Protein AF-A0A920AN94-F1 (afdb_monomer)

Sequence (133 aa):
MTENHHYDKRHWQFVFESLEELNHFFSQYDTKILISSSDILHTLEEIQKQYTIKTIYSHQETGLACTYARDQEVAGFCSSLSIDWKEFTNNGVFRGLSNRKIGVKNGISLCQNPYKNGKQQRIHLCLLQQLMR

Foldseek 3Di:
DQPDPVDDPVNVVVVVVVQVVVQVVCVVVVDHEDEDQDQPLVVVVVCVVVDPAAEAEEEDDDDDPVVVVSVVVVVVVCVVSVHHYHYHHDALDDPPDPDVVVSVVVRVVCVVPVPPRDDPDDDHYDYDHDDDD

Mean predicted aligned error: 8.74 Å

Structure (mmCIF, N/CA/C/O backbone):
data_AF-A0A920AN94-F1
#
_entry.id   AF-A0A920AN94-F1
#
loop_
_atom_site.group_PDB
_atom_site.id
_atom_site.type_symbol
_atom_site.label_atom_id
_atom_site.label_alt_id
_atom_site.label_comp_id
_atom_site.label_asym_id
_atom_site.label_entity_id
_atom_site.label_seq_id
_atom_site.pdbx_PDB_ins_code
_atom_site.Cartn_x
_atom_site.Cartn_y
_atom_site.Cartn_z
_atom_site.occupancy
_atom_site.B_iso_or_equiv
_atom_site.auth_seq_id
_atom_site.auth_comp_id
_atom_site.auth_asym_id
_atom_site.auth_atom_id
_atom_site.pdbx_PDB_model_num
ATOM 1 N N . MET A 1 1 ? -10.643 3.519 -12.570 1.00 49.41 1 MET A N 1
ATOM 2 C CA . MET A 1 1 ? -9.475 3.241 -13.444 1.00 49.41 1 MET A CA 1
ATOM 3 C C . MET A 1 1 ? -9.795 2.279 -14.604 1.00 49.41 1 MET A C 1
ATOM 5 O O . MET A 1 1 ? -8.871 1.794 -15.245 1.00 49.41 1 MET A O 1
ATOM 9 N N . THR A 1 2 ? -11.069 2.027 -14.929 1.00 48.50 2 THR A N 1
ATOM 10 C CA . THR A 1 2 ? -11.493 1.096 -15.996 1.00 48.50 2 THR A CA 1
ATOM 11 C C . THR A 1 2 ? -11.361 1.660 -17.415 1.00 48.50 2 THR A C 1
ATOM 13 O O . THR A 1 2 ? -11.262 0.888 -18.357 1.00 48.50 2 THR A O 1
ATOM 16 N N . GLU A 1 3 ? -11.274 2.983 -17.574 1.00 53.97 3 GLU A N 1
ATOM 17 C CA . GLU A 1 3 ? -11.026 3.658 -18.862 1.00 53.97 3 GLU A CA 1
AT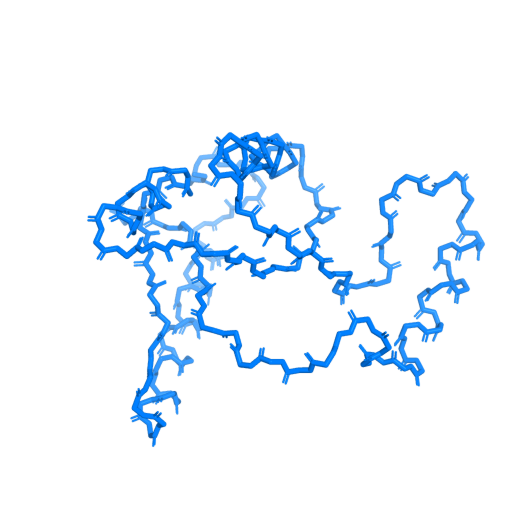OM 18 C C . GLU A 1 3 ? -9.553 4.051 -19.049 1.00 53.97 3 GLU A C 1
ATOM 20 O O . GLU A 1 3 ? -9.217 5.031 -19.712 1.00 53.97 3 GLU A O 1
ATOM 25 N N . ASN A 1 4 ? -8.637 3.321 -18.415 1.00 64.75 4 ASN A N 1
ATOM 26 C CA . ASN A 1 4 ? -7.220 3.547 -18.635 1.00 64.75 4 ASN A CA 1
ATOM 27 C C . ASN A 1 4 ? -6.752 2.695 -19.820 1.00 64.75 4 ASN A C 1
ATOM 29 O O . ASN A 1 4 ? -6.716 1.472 -19.722 1.00 64.75 4 ASN A O 1
ATOM 33 N N . HIS A 1 5 ? -6.347 3.354 -20.909 1.00 75.38 5 HIS A N 1
ATOM 34 C CA . HIS A 1 5 ? -5.793 2.733 -22.120 1.00 75.38 5 HIS A CA 1
ATOM 35 C C . HIS A 1 5 ? -4.692 1.690 -21.838 1.00 75.38 5 HIS A C 1
ATOM 37 O O . HIS A 1 5 ? -4.502 0.766 -22.626 1.00 75.38 5 HIS A O 1
ATOM 43 N N . HIS A 1 6 ? -3.979 1.811 -20.716 1.00 72.31 6 HIS A N 1
ATOM 44 C CA . HIS A 1 6 ? -2.928 0.876 -20.325 1.00 72.31 6 HIS A CA 1
ATOM 45 C C . HIS A 1 6 ? -3.430 -0.523 -19.926 1.00 72.31 6 HIS A C 1
ATOM 47 O O . HIS A 1 6 ? -2.609 -1.435 -19.835 1.00 72.31 6 HIS A O 1
ATOM 53 N N . TYR A 1 7 ? -4.736 -0.719 -19.703 1.00 78.25 7 TYR A N 1
ATOM 54 C CA . TYR A 1 7 ? -5.291 -1.994 -19.243 1.00 78.25 7 TYR A CA 1
ATOM 55 C C . TYR A 1 7 ? -6.480 -2.448 -20.095 1.00 78.25 7 TYR A C 1
ATOM 57 O O . TYR A 1 7 ? -7.441 -1.714 -20.300 1.00 78.25 7 TYR A O 1
ATOM 65 N N . ASP A 1 8 ? -6.425 -3.699 -20.552 1.00 84.12 8 ASP A N 1
ATOM 66 C CA . ASP A 1 8 ? -7.526 -4.371 -21.248 1.00 84.12 8 ASP A CA 1
ATOM 67 C C . ASP A 1 8 ? -8.459 -5.082 -20.255 1.00 84.12 8 ASP A C 1
ATOM 69 O O . ASP A 1 8 ? -8.062 -5.421 -19.136 1.00 84.12 8 ASP A O 1
ATOM 73 N N . LYS A 1 9 ? -9.685 -5.398 -20.685 1.00 86.25 9 LYS A N 1
ATOM 74 C CA . LYS A 1 9 ? -10.658 -6.152 -19.876 1.00 86.25 9 LYS A CA 1
ATOM 75 C C . LYS A 1 9 ? -10.077 -7.461 -19.332 1.00 86.2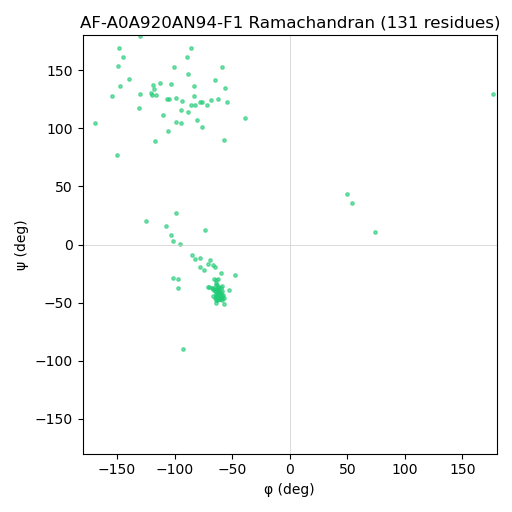5 9 LYS A C 1
ATOM 77 O O . LYS A 1 9 ? -10.311 -7.790 -18.172 1.00 86.25 9 LYS A O 1
ATOM 82 N N . ARG A 1 10 ? -9.277 -8.178 -20.131 1.00 88.56 10 ARG A N 1
ATOM 83 C CA . ARG A 1 10 ? -8.653 -9.445 -19.711 1.00 88.56 10 ARG A CA 1
ATOM 84 C C . ARG A 1 10 ? -7.661 -9.273 -18.563 1.00 88.56 10 ARG A C 1
ATOM 86 O O . ARG A 1 10 ? -7.552 -10.158 -17.724 1.00 88.56 10 ARG A O 1
ATOM 93 N N . HIS A 1 11 ? -6.957 -8.141 -18.506 1.00 85.12 11 HIS A N 1
ATOM 94 C CA . HIS A 1 11 ? -6.036 -7.850 -17.407 1.00 85.12 11 HIS A CA 1
ATOM 95 C C . HIS A 1 11 ? -6.794 -7.743 -16.081 1.00 85.12 11 HIS A C 1
ATOM 97 O O . HIS A 1 11 ? -6.416 -8.361 -15.092 1.00 85.12 11 HIS A O 1
ATOM 103 N N . TRP A 1 12 ? -7.910 -7.015 -16.090 1.00 84.38 12 TRP A N 1
ATOM 104 C CA . TRP A 1 12 ? -8.765 -6.865 -14.917 1.00 84.38 12 TRP A CA 1
ATOM 105 C C . TRP A 1 12 ? -9.464 -8.166 -14.517 1.00 84.38 12 TRP A C 1
ATOM 107 O O . TRP A 1 12 ? -9.570 -8.456 -13.331 1.00 84.38 12 TRP A O 1
ATOM 117 N N . GLN A 1 13 ? -9.889 -8.984 -15.483 1.00 89.12 13 GLN A N 1
ATOM 118 C CA . GLN A 1 13 ? -10.419 -10.323 -15.197 1.00 89.12 13 GLN A CA 1
ATOM 119 C C . GLN A 1 13 ? -9.386 -11.192 -14.477 1.00 89.12 13 GLN A C 1
ATOM 121 O O . GLN A 1 13 ? -9.692 -11.738 -13.425 1.00 89.12 13 GLN A O 1
ATOM 126 N N . PHE A 1 14 ? -8.146 -11.227 -14.973 1.00 91.81 14 PHE A N 1
ATOM 127 C CA . PHE A 1 14 ? -7.066 -11.971 -14.327 1.00 91.81 14 PHE A CA 1
ATOM 128 C C . PHE A 1 14 ? -6.808 -11.504 -12.885 1.00 91.81 14 PHE A C 1
ATOM 130 O O . PHE A 1 14 ? -6.664 -12.330 -11.984 1.00 91.81 14 PHE A O 1
ATOM 137 N N . VAL A 1 15 ? -6.768 -10.187 -12.649 1.00 90.31 15 VAL A N 1
ATOM 138 C CA . VAL A 1 15 ? -6.572 -9.628 -11.299 1.00 90.31 15 VAL A CA 1
ATOM 139 C C . VAL A 1 15 ? -7.715 -10.035 -10.370 1.00 90.31 15 VAL A C 1
ATOM 141 O O . VAL A 1 15 ? -7.460 -10.464 -9.247 1.00 90.31 15 VAL A O 1
ATOM 144 N N . PHE A 1 16 ? -8.959 -9.925 -10.833 1.00 89.81 16 PHE A N 1
ATOM 145 C CA . PHE A 1 16 ? -10.132 -10.279 -10.042 1.00 89.81 16 PHE A CA 1
ATOM 146 C C . PHE A 1 16 ? -10.164 -11.773 -9.694 1.00 89.81 16 PHE A C 1
ATOM 148 O O . PHE A 1 16 ? -10.258 -12.112 -8.518 1.00 89.81 16 PHE A O 1
ATOM 155 N N . GLU A 1 17 ? -9.986 -12.653 -10.683 1.00 93.06 17 GLU A N 1
ATOM 156 C CA . GLU A 1 17 ? -9.935 -14.109 -10.481 1.00 93.06 17 GLU A CA 1
ATOM 157 C C . GLU A 1 17 ? -8.806 -14.501 -9.511 1.00 93.06 17 GLU A C 1
ATOM 159 O O . GLU A 1 17 ? -9.016 -15.310 -8.608 1.00 93.06 17 GLU A O 1
ATOM 164 N N . SER A 1 18 ? -7.638 -13.854 -9.610 1.00 94.75 18 SER A N 1
ATOM 165 C CA . SER A 1 18 ? -6.525 -14.067 -8.670 1.00 94.75 18 SER A CA 1
ATOM 166 C C . SER A 1 18 ? -6.881 -13.657 -7.234 1.00 94.75 18 SER A C 1
ATOM 168 O O . SER A 1 18 ? -6.487 -14.320 -6.276 1.00 94.75 18 SER A O 1
ATOM 170 N N . LEU A 1 19 ? -7.619 -12.555 -7.050 1.00 91.50 19 LEU A N 1
ATOM 171 C CA . LEU A 1 19 ? -8.067 -12.108 -5.726 1.00 91.50 19 LEU A CA 1
ATOM 172 C C . LEU A 1 19 ? -9.139 -13.036 -5.139 1.00 91.50 19 LEU A C 1
ATOM 174 O O . LEU A 1 19 ? -9.145 -13.266 -3.927 1.00 91.50 19 LEU A O 1
ATOM 178 N N . GLU A 1 20 ? -10.031 -13.574 -5.972 1.00 93.06 20 GLU A N 1
ATOM 179 C CA . GLU A 1 20 ? -11.003 -14.588 -5.555 1.00 93.06 20 GLU A CA 1
ATOM 180 C C . GLU A 1 20 ? -10.308 -15.880 -5.115 1.00 93.06 20 GLU A C 1
ATOM 182 O O . GLU A 1 20 ? -10.615 -16.403 -4.041 1.00 93.06 20 GLU A O 1
ATOM 187 N N . GLU A 1 21 ? -9.317 -16.348 -5.876 1.00 95.44 21 GLU A N 1
ATOM 188 C CA . GLU A 1 21 ? -8.513 -17.516 -5.511 1.00 95.44 21 GLU A CA 1
ATOM 189 C C . GLU A 1 21 ? -7.749 -17.291 -4.196 1.00 95.44 21 GLU A C 1
ATOM 191 O O . GLU A 1 21 ? -7.760 -18.151 -3.311 1.00 95.44 21 GLU A O 1
ATOM 196 N N . LEU A 1 22 ? -7.156 -16.107 -4.000 1.00 93.44 22 LEU A N 1
ATOM 197 C CA . LEU A 1 22 ? -6.517 -15.753 -2.730 1.00 93.44 22 LEU A CA 1
ATOM 198 C C . LEU A 1 22 ? -7.512 -15.752 -1.566 1.00 93.44 22 LEU A C 1
ATOM 200 O O . LEU A 1 22 ? -7.194 -16.248 -0.487 1.00 93.44 22 LEU A O 1
ATOM 204 N N . ASN A 1 23 ? -8.720 -15.225 -1.761 1.00 93.00 23 ASN A N 1
ATOM 205 C CA . ASN A 1 23 ? -9.770 -15.273 -0.744 1.00 93.00 23 ASN A CA 1
ATOM 206 C C . ASN A 1 23 ? -10.174 -16.710 -0.395 1.00 93.00 23 ASN A C 1
ATOM 208 O O . ASN A 1 23 ? -10.362 -17.018 0.782 1.00 93.00 23 ASN A O 1
ATOM 212 N N . HIS A 1 24 ? -10.258 -17.594 -1.391 1.00 93.50 24 HIS A N 1
ATOM 213 C CA . HIS A 1 24 ? -10.494 -19.016 -1.161 1.00 93.50 24 HIS A CA 1
ATOM 214 C C . HIS A 1 24 ? -9.358 -19.647 -0.347 1.00 93.50 24 HIS A C 1
ATOM 216 O O . HIS A 1 24 ? -9.609 -20.337 0.637 1.00 93.50 24 HIS A O 1
ATOM 222 N N . PHE A 1 25 ? -8.103 -19.351 -0.687 1.00 93.00 25 PHE A N 1
ATOM 223 C CA . PHE A 1 25 ? -6.951 -19.822 0.078 1.00 93.00 25 PHE A CA 1
ATOM 224 C C . PHE A 1 25 ? -6.951 -19.301 1.524 1.00 93.00 25 PHE A C 1
ATOM 226 O O . PHE A 1 25 ? -6.616 -20.041 2.451 1.00 93.00 25 PHE A O 1
ATOM 233 N N . PHE A 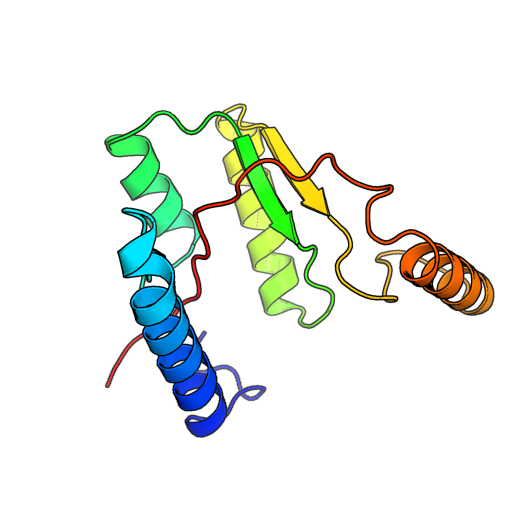1 26 ? -7.332 -18.040 1.745 1.00 89.12 26 PHE A N 1
ATOM 234 C CA . PHE A 1 26 ? -7.311 -17.419 3.068 1.00 89.12 26 PHE A CA 1
ATOM 235 C C . PHE A 1 26 ? -8.478 -17.813 3.981 1.00 89.12 26 PHE A C 1
ATOM 237 O O . PHE A 1 26 ? -8.378 -17.597 5.191 1.00 89.12 26 PHE A O 1
ATOM 244 N N . SER A 1 27 ? -9.527 -18.464 3.465 1.00 89.38 27 SER A N 1
ATOM 245 C CA . SER A 1 27 ? -10.682 -18.876 4.275 1.00 89.38 27 SER A CA 1
ATOM 246 C C . SER A 1 27 ? -10.306 -19.819 5.425 1.00 89.38 27 SER A C 1
ATOM 248 O O . SER A 1 27 ? -10.991 -19.860 6.442 1.00 89.38 27 SER A O 1
ATOM 250 N N . GLN A 1 28 ? -9.194 -20.549 5.297 1.00 92.81 28 GLN A N 1
ATOM 251 C CA . GLN A 1 28 ? -8.660 -21.420 6.350 1.00 92.81 28 GLN A CA 1
ATOM 252 C C . GLN A 1 28 ? -8.054 -20.656 7.545 1.00 92.81 28 GLN A C 1
ATOM 254 O O . GLN A 1 28 ? -7.842 -21.244 8.603 1.00 92.81 28 GLN A O 1
ATOM 259 N N . TYR A 1 29 ? -7.756 -19.362 7.390 1.00 90.94 29 TYR A N 1
ATOM 260 C CA . TYR A 1 29 ? -7.101 -18.527 8.404 1.00 90.94 29 TYR A CA 1
ATOM 261 C C . TYR A 1 29 ? -8.050 -17.506 9.052 1.00 90.94 29 TYR A C 1
ATOM 263 O O . TYR A 1 29 ? -7.572 -16.557 9.673 1.00 90.94 29 TYR A O 1
ATOM 271 N N . ASP A 1 30 ? -9.368 -17.688 8.896 1.00 87.12 30 ASP A N 1
ATOM 272 C CA . ASP A 1 30 ? -10.417 -16.772 9.378 1.00 87.12 30 ASP A CA 1
ATOM 273 C C . ASP A 1 30 ? -10.161 -15.313 8.966 1.00 87.12 30 ASP A C 1
ATOM 275 O O . ASP A 1 30 ? -10.228 -14.360 9.743 1.00 87.12 30 ASP A O 1
ATOM 279 N N . THR A 1 31 ? -9.765 -15.141 7.708 1.00 85.69 31 THR A N 1
ATOM 280 C CA . THR A 1 31 ? -9.457 -13.832 7.154 1.00 85.69 31 THR A CA 1
ATOM 281 C C . THR A 1 31 ? -9.865 -13.745 5.696 1.00 85.69 31 THR A C 1
ATOM 283 O O . THR A 1 31 ? -10.096 -14.752 5.028 1.00 85.69 31 THR A O 1
ATOM 286 N N . LYS A 1 32 ? -9.983 -12.512 5.209 1.00 88.25 32 LYS A N 1
ATOM 287 C CA . LYS A 1 32 ? -10.375 -12.214 3.838 1.00 88.25 32 LYS A CA 1
ATOM 288 C C . LYS A 1 32 ? -9.732 -10.928 3.346 1.00 88.25 32 LYS A C 1
ATOM 290 O O . LYS A 1 32 ? -9.426 -10.011 4.110 1.00 88.25 32 LYS A O 1
ATOM 295 N N . ILE A 1 33 ? -9.566 -10.855 2.041 1.00 90.00 33 ILE A N 1
ATOM 296 C CA . ILE A 1 33 ? -9.234 -9.653 1.298 1.00 90.00 33 ILE A CA 1
ATOM 297 C C . ILE A 1 33 ? -10.544 -8.928 0.990 1.00 90.00 33 ILE A C 1
ATOM 299 O O . ILE A 1 33 ? -11.431 -9.465 0.324 1.00 90.00 33 ILE A O 1
ATOM 303 N N . LEU A 1 34 ? -10.662 -7.695 1.482 1.00 88.69 34 LEU A N 1
ATOM 304 C CA . LEU A 1 34 ? -11.744 -6.792 1.109 1.00 88.69 34 LEU A CA 1
ATOM 305 C C . LEU A 1 34 ? -11.467 -6.218 -0.284 1.00 88.69 34 LEU A C 1
ATOM 307 O O . LEU A 1 34 ? -10.443 -5.573 -0.481 1.00 88.69 34 LEU A O 1
ATOM 311 N N . ILE A 1 35 ? -12.397 -6.410 -1.216 1.00 86.81 35 ILE A N 1
ATOM 312 C CA . ILE A 1 35 ? -12.333 -5.857 -2.573 1.00 86.81 35 ILE A CA 1
ATOM 313 C C . ILE A 1 35 ? -13.349 -4.712 -2.658 1.00 86.81 35 ILE A C 1
ATOM 315 O O . ILE A 1 35 ? -14.521 -4.911 -2.339 1.00 86.81 35 ILE A O 1
ATOM 319 N N . SER A 1 36 ? -12.906 -3.516 -3.060 1.00 84.94 36 SER A N 1
ATOM 320 C CA . SER A 1 36 ? -13.757 -2.324 -3.200 1.00 84.94 36 SER A CA 1
ATOM 321 C C . SER A 1 36 ? -13.778 -1.843 -4.645 1.00 84.94 36 SER A C 1
ATOM 323 O O . SER A 1 36 ? -12.735 -1.711 -5.284 1.00 84.94 36 SER A O 1
ATOM 325 N N . SER A 1 37 ? -14.972 -1.539 -5.152 1.00 80.81 37 SER A N 1
ATOM 326 C CA . SER A 1 37 ? -15.176 -0.958 -6.483 1.00 80.81 37 SER A CA 1
ATOM 327 C C . SER A 1 37 ? -15.047 0.567 -6.515 1.00 80.81 37 SER A C 1
ATOM 329 O O . SER A 1 37 ? -15.070 1.161 -7.593 1.00 80.81 37 SER A O 1
ATOM 331 N N . SER A 1 38 ? -14.959 1.203 -5.348 1.00 83.81 38 SER A N 1
ATOM 332 C CA . SER A 1 38 ? -14.915 2.656 -5.205 1.00 83.81 38 SER A CA 1
ATOM 333 C C . SER A 1 38 ? -13.495 3.206 -5.336 1.00 83.81 38 SER A C 1
ATOM 335 O O . SER A 1 38 ? -12.512 2.462 -5.319 1.00 83.81 38 SER A O 1
ATOM 337 N N . ASP A 1 39 ? -13.376 4.531 -5.442 1.00 87.12 39 ASP A N 1
ATOM 338 C CA . ASP A 1 39 ? -12.073 5.177 -5.324 1.00 87.12 39 ASP A CA 1
ATOM 339 C C . ASP A 1 39 ? -11.415 4.879 -3.960 1.00 87.12 39 ASP A C 1
ATOM 341 O O . ASP A 1 39 ? -12.097 4.598 -2.964 1.00 87.12 39 ASP A O 1
ATOM 345 N N . ILE A 1 40 ? -10.080 4.906 -3.922 1.00 89.31 40 ILE A N 1
ATOM 346 C CA . ILE A 1 40 ? -9.324 4.576 -2.716 1.00 89.31 40 ILE A CA 1
ATOM 347 C C . ILE A 1 40 ? -9.616 5.553 -1.579 1.00 89.31 40 ILE A C 1
ATOM 349 O O . ILE A 1 40 ? -9.806 5.095 -0.456 1.00 89.31 40 ILE A O 1
ATOM 353 N N . LEU A 1 41 ? -9.720 6.858 -1.851 1.00 92.50 41 LEU A N 1
ATOM 354 C CA . LEU A 1 41 ? -9.999 7.845 -0.810 1.00 92.50 41 LEU A CA 1
ATOM 355 C C . LEU A 1 41 ? -11.377 7.613 -0.209 1.00 92.50 41 LEU A C 1
ATOM 357 O O . LEU A 1 41 ? -11.501 7.492 1.006 1.00 92.50 41 LEU A O 1
ATOM 361 N N . HIS A 1 42 ? -12.386 7.431 -1.061 1.00 92.75 42 HIS A N 1
ATOM 362 C CA . HIS A 1 42 ? -13.736 7.134 -0.598 1.00 92.75 42 HIS A CA 1
ATOM 363 C C . HIS A 1 42 ? -13.781 5.842 0.231 1.00 92.75 42 HIS A C 1
ATOM 365 O O . HIS A 1 42 ? -14.416 5.782 1.278 1.00 92.75 42 HIS A O 1
ATOM 371 N N . THR A 1 43 ? -13.058 4.804 -0.194 1.00 92.38 43 THR A N 1
ATOM 372 C CA . THR A 1 43 ? -12.996 3.552 0.570 1.00 92.38 43 THR A CA 1
ATOM 373 C C . THR A 1 43 ? -12.329 3.753 1.934 1.00 92.38 43 THR A C 1
ATOM 375 O O . THR A 1 43 ? -12.817 3.228 2.934 1.00 92.38 43 THR A O 1
ATOM 378 N N . LEU A 1 44 ? -11.235 4.517 2.000 1.00 93.31 44 LEU A N 1
ATOM 379 C CA . LEU A 1 44 ? -10.564 4.841 3.261 1.00 93.31 44 LEU A CA 1
ATOM 380 C C . LEU A 1 44 ? -11.459 5.677 4.182 1.00 93.31 44 LEU A C 1
ATOM 382 O O . LEU A 1 44 ? -11.477 5.426 5.384 1.00 93.31 44 LEU A O 1
ATOM 386 N N . GLU A 1 45 ? -12.236 6.614 3.639 1.00 93.94 45 GLU A N 1
ATOM 387 C CA . GLU A 1 45 ? -13.233 7.382 4.390 1.00 93.94 45 GLU A CA 1
ATOM 388 C C . GLU A 1 45 ? -14.321 6.480 4.983 1.00 93.94 45 GLU A C 1
ATOM 390 O O . GLU A 1 45 ? -14.632 6.597 6.168 1.00 93.94 45 GLU A O 1
ATOM 395 N N . GLU A 1 46 ? -14.879 5.553 4.199 1.00 93.56 46 GLU A N 1
ATOM 396 C CA . GLU A 1 46 ? -15.889 4.609 4.694 1.00 93.56 46 GLU A CA 1
ATOM 397 C C . GLU A 1 46 ? -15.334 3.692 5.789 1.00 93.56 46 GLU A C 1
ATOM 399 O O . GLU A 1 46 ? -16.001 3.450 6.797 1.00 93.56 46 GLU A O 1
ATOM 404 N N . ILE A 1 47 ? -14.089 3.232 5.644 1.00 92.62 47 ILE A N 1
ATOM 405 C CA . ILE A 1 47 ? -13.413 2.465 6.696 1.00 92.62 47 ILE A CA 1
ATOM 406 C C . ILE A 1 47 ? -13.221 3.338 7.938 1.00 92.62 47 ILE A C 1
ATOM 408 O O . ILE A 1 47 ? -13.516 2.880 9.040 1.00 92.62 47 ILE A O 1
ATOM 412 N N . GLN A 1 48 ? -12.795 4.593 7.774 1.00 89.62 48 GLN A N 1
ATOM 413 C CA . GLN A 1 48 ? -12.550 5.520 8.879 1.00 89.62 48 GLN A CA 1
ATOM 414 C C . GLN A 1 48 ? -13.822 5.826 9.691 1.00 89.62 48 GLN A C 1
ATOM 416 O O . GLN A 1 48 ? -13.747 6.071 10.896 1.00 89.62 48 GLN A O 1
ATOM 421 N N . LYS A 1 49 ? -15.004 5.786 9.058 1.00 92.69 49 LYS A N 1
ATOM 422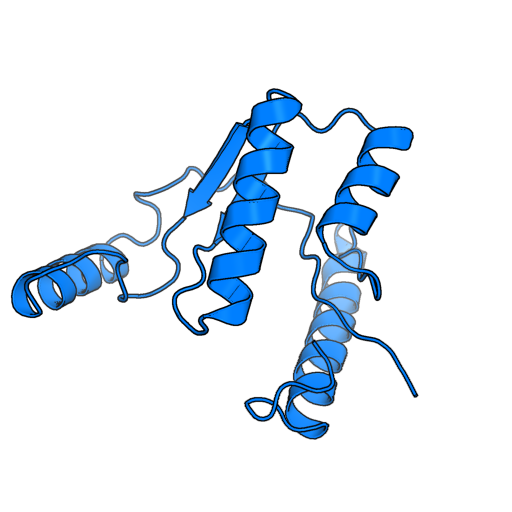 C CA . LYS A 1 49 ? -16.300 5.944 9.746 1.00 92.69 49 LYS A CA 1
ATOM 423 C C . LYS A 1 49 ? -16.601 4.799 10.714 1.00 92.69 49 LYS A C 1
ATOM 425 O O . LYS A 1 49 ? -17.310 5.009 11.694 1.00 92.69 49 LYS A O 1
ATOM 430 N N . GLN A 1 50 ? -16.097 3.599 10.434 1.00 92.94 50 GLN A N 1
ATOM 431 C CA . GLN A 1 50 ? -16.356 2.395 11.232 1.00 92.94 50 GLN A CA 1
ATOM 432 C C . GLN A 1 50 ? -15.188 2.043 12.161 1.00 92.94 50 GLN A C 1
ATOM 434 O O . GLN A 1 50 ? -15.392 1.470 13.230 1.00 92.94 50 GLN A O 1
ATOM 439 N N . TYR A 1 51 ? -13.966 2.402 11.770 1.00 90.69 51 TYR A N 1
ATOM 440 C CA . TYR A 1 51 ? -12.727 2.039 12.444 1.00 90.69 51 TYR A CA 1
ATOM 441 C C . TYR A 1 51 ? -11.764 3.219 12.459 1.00 90.69 51 TYR A C 1
ATOM 443 O O . TYR A 1 51 ? -11.614 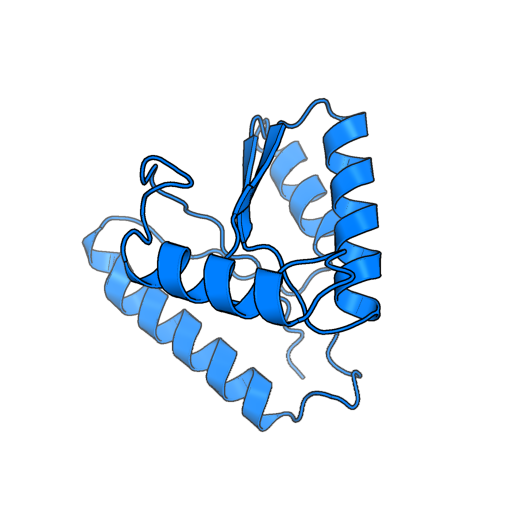3.920 11.472 1.00 90.69 51 TYR A O 1
ATOM 451 N N . THR A 1 52 ? -11.016 3.402 13.544 1.00 90.62 52 THR A N 1
ATOM 452 C CA . THR A 1 52 ? -9.914 4.372 13.540 1.00 90.62 52 THR A CA 1
ATOM 453 C C . THR A 1 52 ? -8.682 3.760 12.880 1.00 90.62 52 THR A C 1
ATOM 455 O O . THR A 1 52 ? -8.005 2.916 13.474 1.00 90.62 52 THR A O 1
ATOM 458 N N . ILE A 1 53 ? -8.360 4.206 11.667 1.00 91.00 53 ILE A N 1
ATOM 459 C CA . ILE A 1 53 ? -7.133 3.825 10.970 1.00 91.00 53 ILE A CA 1
ATOM 460 C C . ILE A 1 53 ? -5.954 4.523 11.654 1.00 91.00 53 ILE A C 1
ATOM 462 O O . ILE A 1 53 ? -5.897 5.746 11.725 1.00 91.00 53 ILE A O 1
ATOM 466 N N . LYS A 1 54 ? -5.003 3.742 12.176 1.00 92.88 54 LYS A N 1
ATOM 467 C CA . LYS A 1 54 ? -3.756 4.271 12.763 1.00 92.88 54 LYS A CA 1
ATOM 468 C C . LYS A 1 54 ? -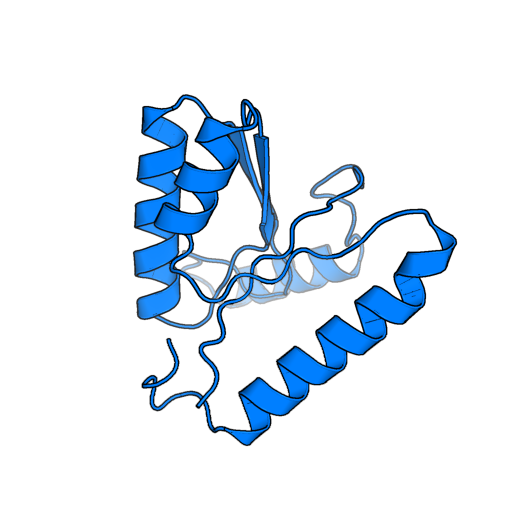2.590 4.232 11.789 1.00 92.88 54 LYS A C 1
ATOM 470 O O . LYS A 1 54 ? -1.737 5.114 11.798 1.00 92.88 54 LYS A O 1
ATOM 475 N N . THR A 1 55 ? -2.528 3.178 10.983 1.00 91.06 55 THR A N 1
ATOM 476 C CA . THR A 1 55 ? -1.393 2.911 10.106 1.00 91.06 55 THR A CA 1
ATOM 477 C C . THR A 1 55 ? -1.884 2.227 8.843 1.00 91.06 55 THR A C 1
ATOM 479 O O . THR A 1 55 ? -2.701 1.308 8.921 1.00 91.06 55 THR A O 1
ATOM 482 N N . ILE A 1 56 ? -1.369 2.661 7.697 1.00 92.19 56 ILE A N 1
ATOM 483 C CA . ILE A 1 56 ? -1.584 2.018 6.401 1.00 92.19 56 ILE A CA 1
ATOM 484 C C . ILE A 1 56 ? -0.251 1.437 5.946 1.00 92.19 56 ILE A C 1
ATOM 486 O O . ILE A 1 56 ? 0.795 2.066 6.097 1.00 92.19 56 ILE A O 1
ATOM 490 N N . TYR A 1 57 ? -0.294 0.234 5.383 1.00 88.81 57 TYR A N 1
ATOM 491 C CA . TYR A 1 57 ? 0.870 -0.428 4.811 1.00 88.81 57 TYR A CA 1
ATOM 492 C C . TYR A 1 57 ? 0.605 -0.708 3.340 1.00 88.81 57 TYR A C 1
ATOM 494 O O . TYR A 1 57 ? -0.432 -1.272 2.994 1.00 88.81 57 TYR A O 1
ATOM 502 N N . SER A 1 58 ? 1.545 -0.341 2.479 1.00 88.19 58 SER A N 1
ATOM 503 C CA . SER A 1 58 ? 1.453 -0.625 1.050 1.00 88.19 58 SER A CA 1
ATOM 504 C C . SER A 1 58 ? 2.826 -0.838 0.436 1.00 88.19 58 SER A C 1
ATOM 506 O O . SER A 1 58 ? 3.872 -0.566 1.030 1.00 88.19 58 SER A O 1
ATOM 508 N N . HIS A 1 59 ? 2.818 -1.328 -0.794 1.00 85.38 59 HIS A N 1
ATOM 509 C CA . HIS A 1 59 ? 3.985 -1.267 -1.648 1.00 85.38 59 HIS A CA 1
ATOM 510 C C . HIS A 1 59 ? 4.001 0.040 -2.435 1.00 85.38 59 HIS A C 1
ATOM 512 O O . HIS A 1 59 ? 2.949 0.546 -2.818 1.00 85.38 59 HIS A O 1
ATOM 518 N N . GLN A 1 60 ? 5.201 0.552 -2.700 1.00 82.69 60 GLN A N 1
ATOM 519 C CA . GLN A 1 60 ? 5.385 1.672 -3.616 1.00 82.69 60 GLN A CA 1
ATOM 520 C C . GLN A 1 60 ? 5.068 1.221 -5.042 1.00 82.69 60 GLN A C 1
ATOM 522 O O . GLN A 1 60 ? 5.689 0.283 -5.549 1.00 82.69 60 GLN A O 1
ATOM 527 N N . GLU A 1 61 ? 4.148 1.918 -5.703 1.00 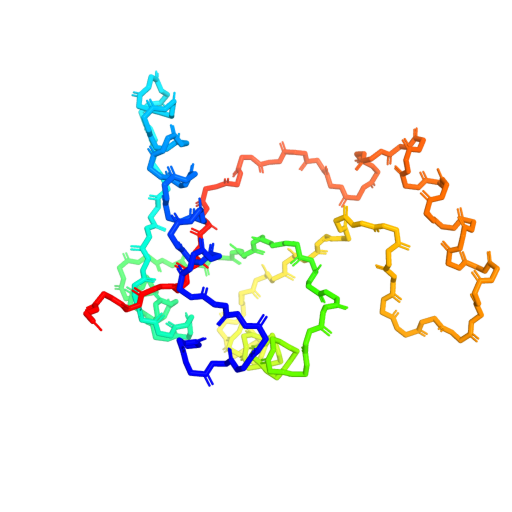77.38 61 GLU A N 1
ATOM 528 C CA . GLU A 1 61 ? 3.876 1.735 -7.128 1.00 77.38 61 GLU A CA 1
ATOM 529 C C . GLU A 1 61 ? 4.886 2.545 -7.959 1.00 77.38 61 GLU A C 1
ATOM 531 O O . GLU A 1 61 ? 5.192 3.695 -7.651 1.00 77.38 61 GLU A O 1
ATOM 536 N N . THR A 1 62 ? 5.440 1.991 -9.032 1.00 74.88 62 THR A N 1
ATOM 537 C CA . THR A 1 62 ? 6.453 2.695 -9.851 1.00 74.88 62 THR A CA 1
ATOM 538 C C . THR A 1 62 ? 6.075 2.771 -11.327 1.00 74.88 62 THR A C 1
ATOM 540 O O . THR A 1 62 ? 6.951 2.955 -12.169 1.00 74.88 62 THR A O 1
ATOM 543 N N . GLY A 1 63 ? 4.788 2.603 -11.640 1.00 74.94 63 GLY A N 1
ATOM 544 C CA . GLY A 1 63 ? 4.259 2.566 -12.999 1.00 74.94 63 GLY A CA 1
ATOM 545 C C . GLY A 1 63 ? 3.784 3.914 -13.540 1.00 74.94 63 GLY A C 1
ATOM 546 O O . GLY A 1 63 ? 4.522 4.622 -14.221 1.00 74.94 63 GLY A O 1
ATOM 547 N N . LEU A 1 64 ? 2.506 4.232 -13.328 1.00 82.12 64 LEU A N 1
ATOM 548 C CA . LEU A 1 64 ? 1.786 5.228 -14.124 1.00 82.12 64 LEU A CA 1
ATOM 549 C C . LEU A 1 64 ? 1.669 6.592 -13.433 1.00 82.12 64 LEU A C 1
ATOM 551 O O . LEU A 1 64 ? 1.582 6.700 -12.210 1.00 82.12 64 LEU A O 1
ATOM 555 N N . ALA A 1 65 ? 1.561 7.656 -14.234 1.00 84.69 65 ALA A N 1
ATOM 556 C CA . ALA A 1 65 ? 1.307 9.001 -13.717 1.00 84.69 65 ALA A CA 1
ATOM 557 C C . ALA A 1 65 ? -0.022 9.081 -12.943 1.00 84.69 65 ALA A C 1
ATOM 559 O O . ALA A 1 65 ? -0.091 9.733 -11.906 1.00 84.69 65 ALA A O 1
ATOM 560 N N . CYS A 1 66 ? -1.060 8.366 -13.394 1.00 82.94 66 CYS A N 1
ATOM 561 C CA . CYS A 1 66 ? -2.351 8.332 -12.706 1.00 82.94 66 CYS A CA 1
ATOM 562 C C . CYS A 1 66 ? -2.275 7.644 -11.336 1.00 82.94 66 CYS A C 1
ATOM 564 O O . CYS A 1 66 ? -2.910 8.098 -10.390 1.00 82.94 66 CYS A O 1
ATOM 566 N N . THR A 1 67 ? -1.484 6.572 -11.203 1.00 83.44 67 THR A N 1
ATOM 567 C CA . THR A 1 67 ? -1.283 5.910 -9.907 1.00 83.44 67 THR A CA 1
ATOM 568 C C . THR A 1 67 ? -0.446 6.789 -8.989 1.00 83.44 67 THR A C 1
ATOM 570 O O . THR A 1 67 ? -0.755 6.888 -7.812 1.00 83.44 67 THR A O 1
ATOM 573 N N . TYR A 1 68 ? 0.535 7.513 -9.533 1.00 85.06 68 TYR A N 1
ATOM 574 C CA . TYR A 1 68 ? 1.327 8.469 -8.762 1.00 85.06 68 TYR A CA 1
ATOM 575 C C . TYR A 1 68 ? 0.519 9.684 -8.268 1.00 85.06 68 TYR A C 1
ATOM 577 O O . TYR A 1 68 ? 0.739 10.154 -7.154 1.00 85.06 68 TYR A O 1
ATOM 585 N N . ALA A 1 69 ? -0.418 10.204 -9.067 1.00 88.75 69 ALA A N 1
ATOM 586 C CA . ALA A 1 69 ? -1.326 11.271 -8.635 1.00 88.75 69 ALA A CA 1
ATOM 587 C C . ALA A 1 69 ? -2.218 10.802 -7.475 1.00 88.75 69 ALA A C 1
ATOM 589 O O . ALA A 1 69 ? -2.257 11.442 -6.428 1.00 88.75 69 ALA A O 1
ATOM 590 N N . ARG A 1 70 ? -2.819 9.617 -7.614 1.00 88.94 70 ARG A N 1
ATOM 591 C CA . ARG A 1 70 ? -3.608 8.980 -6.553 1.00 88.94 70 ARG A CA 1
ATOM 592 C C . ARG A 1 70 ? -2.794 8.765 -5.273 1.00 88.94 70 ARG A C 1
ATOM 594 O O . ARG A 1 70 ? -3.287 9.037 -4.186 1.00 88.94 70 ARG A O 1
ATOM 601 N N . ASP A 1 71 ? -1.551 8.298 -5.381 1.00 90.56 71 ASP A N 1
ATOM 602 C CA . ASP A 1 71 ? -0.684 8.099 -4.213 1.00 90.56 71 ASP A CA 1
ATOM 603 C C . ASP A 1 71 ? -0.414 9.430 -3.476 1.00 90.56 71 ASP A C 1
ATOM 605 O O . ASP A 1 71 ? -0.388 9.457 -2.248 1.00 90.56 71 ASP A O 1
ATOM 609 N N . GLN A 1 72 ? -0.273 10.553 -4.193 1.00 91.75 72 GLN A N 1
ATOM 610 C CA . GLN A 1 72 ? -0.138 11.880 -3.569 1.00 91.75 72 GLN A CA 1
ATOM 611 C C . GLN A 1 72 ? -1.412 12.308 -2.830 1.00 91.75 72 GLN A C 1
ATOM 613 O O . GLN A 1 72 ? -1.330 12.870 -1.737 1.00 91.75 72 GLN A O 1
ATOM 618 N N . GLU A 1 73 ? -2.584 12.021 -3.392 1.00 94.56 73 GLU A N 1
ATOM 619 C CA . GLU A 1 73 ? -3.866 12.288 -2.736 1.00 94.56 73 GLU A CA 1
ATOM 620 C C . GLU A 1 73 ? -4.020 11.463 -1.446 1.00 94.56 73 GLU A C 1
ATOM 622 O O . GLU A 1 73 ? -4.378 12.003 -0.397 1.00 94.56 73 GLU A O 1
ATOM 627 N N . VAL A 1 74 ? -3.647 10.178 -1.483 1.00 93.94 74 VAL A N 1
ATOM 628 C CA . VAL A 1 74 ? -3.626 9.302 -0.298 1.00 93.94 74 VAL A CA 1
ATOM 629 C C . VAL A 1 74 ? -2.621 9.797 0.747 1.00 93.94 74 VAL A C 1
ATOM 631 O O . VAL A 1 74 ? -2.938 9.785 1.939 1.00 93.94 74 VAL A O 1
ATOM 634 N N . ALA A 1 75 ? -1.448 10.295 0.337 1.00 94.25 75 ALA A N 1
ATOM 635 C CA . ALA A 1 75 ? -0.490 10.914 1.259 1.00 94.25 75 ALA A CA 1
ATOM 636 C C . ALA A 1 75 ? -1.108 12.114 1.988 1.00 94.25 75 ALA A C 1
ATOM 638 O O . ALA A 1 75 ? -0.978 12.233 3.209 1.00 94.25 75 ALA A O 1
ATOM 639 N N . GLY A 1 76 ? -1.803 12.984 1.246 1.00 96.75 76 GLY A N 1
ATOM 640 C CA . GLY A 1 76 ? -2.506 14.139 1.801 1.00 96.75 76 GLY A CA 1
ATOM 641 C C . GLY A 1 76 ? -3.582 13.730 2.806 1.00 96.75 76 GLY A C 1
ATOM 642 O O . GLY A 1 76 ? -3.614 14.252 3.922 1.00 96.75 76 GLY A O 1
ATOM 643 N N . PHE A 1 77 ? -4.400 12.734 2.455 1.00 95.75 77 PHE A N 1
ATOM 644 C CA . PHE A 1 77 ? -5.406 12.161 3.350 1.00 95.75 77 PHE A CA 1
ATOM 645 C C . PHE A 1 77 ? -4.778 11.638 4.648 1.00 95.75 77 PHE A C 1
ATOM 647 O O . PHE A 1 77 ? -5.189 12.038 5.740 1.00 95.75 77 PHE A O 1
ATOM 654 N N . CYS A 1 78 ? -3.728 10.818 4.543 1.00 95.56 78 CYS A N 1
ATOM 655 C CA . CYS A 1 78 ? -3.049 10.255 5.707 1.00 95.56 78 CYS A CA 1
ATOM 656 C C . CYS A 1 78 ? -2.455 11.347 6.602 1.00 95.56 78 CYS A C 1
ATOM 658 O O . CYS A 1 78 ? -2.633 11.311 7.818 1.00 95.56 78 CYS A O 1
ATOM 660 N N . SER A 1 79 ? -1.811 12.353 6.005 1.00 96.12 79 SER A N 1
ATOM 661 C CA . SER A 1 79 ? -1.250 13.484 6.743 1.00 96.12 79 SER A CA 1
ATOM 662 C C . SER A 1 79 ? -2.330 14.275 7.486 1.00 96.12 79 SER A C 1
ATOM 664 O O . SER A 1 79 ? -2.141 14.591 8.660 1.00 96.12 79 SER A O 1
ATOM 666 N N . SER A 1 80 ? -3.476 14.534 6.847 1.00 96.62 80 SER A N 1
ATOM 667 C CA . SER A 1 80 ? -4.577 15.299 7.451 1.00 96.62 80 SER A CA 1
ATOM 668 C C . SER A 1 80 ? -5.198 14.613 8.673 1.00 96.62 80 SER A C 1
ATOM 670 O O . SER A 1 80 ? -5.631 15.284 9.608 1.00 96.62 80 SER A O 1
ATOM 672 N N . LEU A 1 81 ? -5.190 13.277 8.695 1.00 94.81 81 LEU A N 1
ATOM 673 C CA . LEU A 1 81 ? -5.767 12.461 9.764 1.00 94.81 81 LEU A CA 1
ATOM 674 C C . LEU A 1 81 ? -4.717 11.869 10.713 1.00 94.81 81 LEU A C 1
ATOM 676 O O . LEU A 1 81 ? -5.059 11.060 11.572 1.00 94.81 81 LEU A O 1
ATOM 680 N N . SER A 1 82 ? -3.447 12.273 10.584 1.00 95.31 82 SER A N 1
ATOM 681 C CA . SER A 1 82 ? -2.325 11.723 11.364 1.00 95.31 82 SER A CA 1
ATOM 682 C C . SER A 1 82 ? -2.208 10.191 11.281 1.00 95.31 82 SER A C 1
ATOM 684 O O . SER A 1 82 ? -1.847 9.527 12.253 1.00 95.31 82 SER A O 1
ATOM 686 N N . ILE A 1 83 ? -2.514 9.628 10.112 1.00 94.56 83 ILE A N 1
ATOM 687 C CA . ILE A 1 83 ? -2.356 8.205 9.806 1.00 94.56 83 ILE A CA 1
ATOM 688 C C . ILE A 1 83 ? -0.902 7.958 9.391 1.00 94.56 83 ILE A C 1
ATOM 690 O O . ILE A 1 83 ? -0.380 8.610 8.487 1.00 94.56 83 ILE A O 1
ATOM 694 N N . ASP A 1 84 ? -0.251 6.986 10.027 1.00 93.81 84 ASP A N 1
ATOM 695 C CA . ASP A 1 84 ? 1.114 6.569 9.693 1.00 93.81 84 ASP A CA 1
ATOM 696 C C . ASP A 1 84 ? 1.099 5.720 8.411 1.00 93.81 84 ASP A C 1
ATOM 698 O O . ASP A 1 84 ? 0.722 4.547 8.437 1.00 93.81 84 ASP A O 1
ATOM 702 N N . TRP A 1 85 ? 1.451 6.304 7.265 1.00 94.00 85 TRP A N 1
ATOM 703 C CA . TRP A 1 85 ? 1.512 5.563 6.004 1.00 94.00 85 TRP A CA 1
ATOM 704 C C . TRP A 1 85 ? 2.927 5.052 5.729 1.00 94.00 85 TRP A C 1
ATOM 706 O O . TRP A 1 85 ? 3.867 5.824 5.540 1.00 94.00 85 TRP A O 1
ATOM 716 N N . LYS A 1 86 ? 3.073 3.724 5.699 1.00 88.31 86 LYS A N 1
ATOM 717 C CA . LYS A 1 86 ? 4.337 3.025 5.466 1.00 88.31 86 LYS A CA 1
ATOM 718 C C . LYS A 1 86 ? 4.333 2.346 4.111 1.00 88.31 86 LYS A C 1
ATOM 720 O O . LYS A 1 86 ? 3.639 1.348 3.905 1.00 88.31 86 LYS A O 1
ATOM 725 N N . GLU A 1 87 ? 5.167 2.860 3.219 1.00 85.75 87 GLU A N 1
ATOM 726 C CA . GLU A 1 87 ? 5.367 2.283 1.900 1.00 85.75 87 GLU A CA 1
ATOM 727 C C . GLU A 1 87 ? 6.685 1.509 1.817 1.00 85.75 87 GLU A C 1
ATOM 729 O O . GLU A 1 87 ? 7.735 1.978 2.266 1.00 85.75 87 GLU A O 1
ATOM 734 N N . PHE A 1 88 ? 6.647 0.342 1.176 1.00 83.56 88 PHE A N 1
ATOM 735 C CA . PHE A 1 88 ? 7.825 -0.496 0.967 1.00 83.56 88 PHE A CA 1
ATOM 736 C C . PHE A 1 88 ? 8.116 -0.682 -0.514 1.00 83.56 88 PHE A C 1
ATOM 738 O O . PHE A 1 88 ? 7.225 -0.963 -1.317 1.00 83.56 88 PHE A O 1
ATOM 745 N N . THR A 1 89 ? 9.389 -0.602 -0.882 1.00 81.62 89 THR A N 1
ATOM 746 C CA . THR A 1 89 ? 9.827 -0.960 -2.230 1.00 81.62 89 THR A CA 1
ATOM 747 C C . THR A 1 89 ? 9.537 -2.439 -2.498 1.00 81.62 89 THR A C 1
ATOM 749 O O . THR A 1 89 ? 9.951 -3.300 -1.725 1.00 81.62 89 THR A O 1
ATOM 752 N N . ASN A 1 90 ? 8.818 -2.726 -3.585 1.00 75.88 90 ASN A N 1
ATOM 753 C CA . ASN A 1 90 ? 8.416 -4.085 -3.966 1.00 75.88 90 ASN A CA 1
ATOM 754 C C . ASN A 1 90 ? 9.346 -4.718 -5.012 1.00 75.88 90 ASN A C 1
ATOM 756 O O . ASN A 1 90 ? 9.523 -5.929 -5.064 1.00 75.88 90 ASN A O 1
ATOM 760 N N . ASN A 1 91 ? 9.948 -3.899 -5.871 1.00 74.44 91 ASN A N 1
ATOM 761 C CA . ASN A 1 91 ? 10.730 -4.354 -7.014 1.00 74.44 91 ASN A CA 1
ATOM 762 C C . ASN A 1 91 ? 12.098 -3.651 -7.060 1.00 74.44 91 ASN A C 1
ATOM 764 O O . ASN A 1 91 ? 12.426 -2.811 -6.229 1.00 74.44 91 ASN A O 1
ATOM 768 N N . GLY A 1 92 ? 12.923 -3.982 -8.053 1.00 76.81 92 GLY A N 1
ATOM 769 C CA . GLY A 1 92 ? 14.216 -3.320 -8.261 1.00 76.81 92 GLY A CA 1
ATOM 770 C C . GLY A 1 92 ? 14.126 -1.892 -8.824 1.00 76.81 92 GLY A C 1
ATOM 771 O O . GLY A 1 92 ? 15.140 -1.377 -9.298 1.00 76.81 92 GLY A O 1
ATOM 772 N N . VAL A 1 93 ? 12.941 -1.271 -8.837 1.00 80.75 93 VAL A N 1
ATOM 773 C CA . VAL A 1 93 ? 12.709 0.074 -9.372 1.00 80.75 93 VAL A CA 1
ATOM 774 C C . VAL A 1 93 ? 12.544 1.046 -8.208 1.00 80.75 93 VAL A C 1
ATOM 776 O O . VAL A 1 93 ? 11.709 0.869 -7.330 1.00 80.75 93 VAL A O 1
ATOM 779 N N . PHE A 1 94 ? 13.356 2.100 -8.207 1.00 82.44 94 PHE A N 1
ATOM 780 C CA . PHE A 1 94 ? 13.409 3.074 -7.119 1.00 82.44 94 PHE A CA 1
ATOM 781 C C . PHE A 1 94 ? 13.046 4.462 -7.655 1.00 82.44 94 PHE A C 1
ATOM 783 O O . PHE A 1 94 ? 13.627 4.917 -8.647 1.00 82.44 94 PHE A O 1
ATOM 790 N N . ARG A 1 95 ? 12.098 5.144 -6.997 1.00 78.69 95 ARG A N 1
ATOM 791 C CA . ARG A 1 95 ? 11.687 6.514 -7.351 1.00 78.69 95 ARG A CA 1
ATOM 792 C C . ARG A 1 95 ? 12.853 7.496 -7.134 1.00 78.69 95 ARG A C 1
ATOM 794 O O . ARG A 1 95 ? 13.603 7.376 -6.169 1.00 78.69 95 ARG A O 1
ATOM 801 N N . GLY A 1 96 ? 13.002 8.473 -8.031 1.00 77.31 96 GLY A N 1
ATOM 802 C CA . GLY A 1 96 ? 13.928 9.603 -7.851 1.00 77.31 96 GLY A CA 1
ATOM 803 C C . 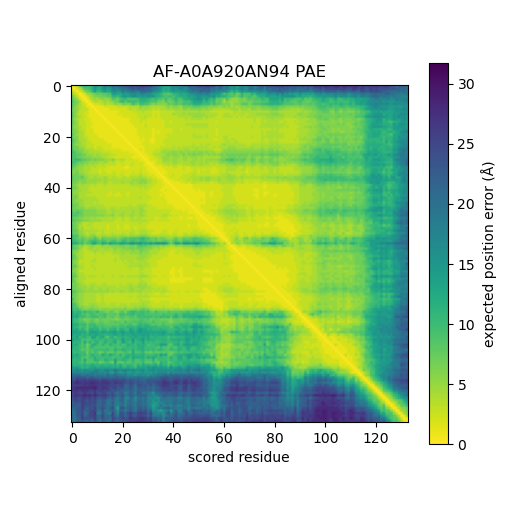GLY A 1 96 ? 15.423 9.301 -8.023 1.00 77.31 96 GLY A C 1
ATOM 804 O O . GLY A 1 96 ? 16.250 10.155 -7.708 1.00 77.31 96 GLY A O 1
ATOM 805 N N . LEU A 1 97 ? 15.808 8.122 -8.530 1.00 83.62 97 LEU A N 1
ATOM 806 C CA . LEU A 1 97 ? 17.217 7.840 -8.819 1.00 83.62 97 LEU A CA 1
ATOM 807 C C . LEU A 1 97 ? 17.671 8.507 -10.123 1.00 83.62 97 LEU A C 1
ATOM 809 O O . LEU A 1 97 ? 17.168 8.206 -11.201 1.00 83.62 97 LEU A O 1
ATOM 813 N N . SER A 1 98 ? 18.710 9.336 -10.033 1.00 82.69 98 SER A N 1
ATOM 814 C CA . SER A 1 98 ? 19.352 9.984 -11.186 1.00 82.69 98 SER A CA 1
ATOM 815 C C . SER A 1 98 ? 20.366 9.091 -11.913 1.00 82.69 98 SER A C 1
ATOM 817 O O . SER A 1 98 ? 20.805 9.417 -13.014 1.00 82.69 98 SER A O 1
ATOM 819 N N . ASN A 1 99 ? 20.754 7.954 -11.323 1.00 86.00 99 ASN A N 1
ATOM 820 C CA . ASN A 1 99 ? 21.792 7.076 -11.861 1.00 86.00 99 ASN A CA 1
ATOM 821 C C . ASN A 1 99 ? 21.346 5.609 -11.901 1.00 86.00 99 ASN A C 1
ATOM 823 O O . ASN A 1 99 ? 21.159 4.955 -10.872 1.00 86.00 99 ASN A O 1
ATOM 827 N N . ARG A 1 100 ? 21.284 5.053 -13.115 1.00 85.12 100 ARG A N 1
ATOM 828 C CA . ARG A 1 100 ? 20.906 3.655 -13.367 1.00 85.12 100 ARG A CA 1
ATOM 829 C C . ARG A 1 100 ? 21.817 2.639 -12.669 1.00 85.12 100 ARG A C 1
ATOM 831 O O . ARG A 1 100 ? 21.319 1.618 -12.206 1.00 85.12 100 ARG A O 1
ATOM 838 N N . LYS A 1 101 ? 23.127 2.896 -12.551 1.00 87.69 101 LYS A N 1
ATOM 839 C CA . LYS A 1 101 ? 24.058 1.970 -11.870 1.00 87.69 101 LYS A CA 1
ATOM 840 C C . LYS A 1 101 ? 23.717 1.820 -10.387 1.00 87.69 101 LYS A C 1
ATOM 842 O O . LYS A 1 101 ? 23.851 0.730 -9.836 1.00 87.69 101 LYS A O 1
ATOM 847 N N . ILE A 1 102 ? 23.240 2.900 -9.763 1.00 84.81 102 ILE A N 1
ATOM 848 C CA . ILE A 1 102 ? 22.764 2.879 -8.376 1.00 84.81 102 ILE A CA 1
ATOM 849 C C . ILE A 1 102 ? 21.497 2.027 -8.282 1.00 84.81 102 ILE A C 1
ATOM 851 O O . ILE A 1 102 ? 21.427 1.161 -7.418 1.00 84.81 102 ILE A O 1
ATOM 855 N N . GLY A 1 103 ? 20.552 2.189 -9.214 1.00 82.06 103 GLY A N 1
ATOM 856 C CA . GLY A 1 103 ? 19.339 1.363 -9.269 1.00 82.06 103 GLY A CA 1
ATOM 857 C C . GLY A 1 103 ? 19.639 -0.135 -9.369 1.00 82.06 103 GLY A C 1
ATOM 858 O O . GLY A 1 103 ? 19.105 -0.918 -8.591 1.00 82.06 103 GLY A O 1
ATOM 859 N N . VAL A 1 104 ? 20.570 -0.530 -10.245 1.00 84.19 104 VAL A N 1
ATOM 860 C CA . VAL A 1 104 ? 21.001 -1.936 -10.373 1.00 84.19 104 VAL A CA 1
ATOM 861 C C . VAL A 1 104 ? 21.626 -2.450 -9.074 1.00 84.19 104 VAL A C 1
ATOM 863 O O . VAL A 1 104 ? 21.255 -3.521 -8.598 1.00 84.19 104 VAL A O 1
ATOM 866 N N . LYS A 1 105 ? 22.539 -1.683 -8.464 1.00 85.19 105 LYS A N 1
ATOM 867 C CA . LYS A 1 105 ? 23.167 -2.059 -7.187 1.00 85.19 105 LYS A CA 1
ATOM 868 C C . LYS A 1 105 ? 22.127 -2.228 -6.074 1.00 85.19 105 LYS A C 1
ATOM 870 O O . LYS A 1 105 ? 22.175 -3.213 -5.338 1.00 85.19 105 LYS A O 1
ATOM 875 N N . ASN A 1 106 ? 21.186 -1.292 -5.972 1.00 84.00 106 ASN A N 1
ATOM 876 C CA . ASN A 1 106 ? 20.120 -1.331 -4.976 1.00 84.00 106 ASN A CA 1
ATOM 877 C C . ASN A 1 106 ? 19.183 -2.524 -5.212 1.00 84.00 106 ASN A C 1
ATOM 879 O O . ASN A 1 106 ? 18.821 -3.203 -4.256 1.00 84.00 106 ASN A O 1
ATOM 883 N N . GLY A 1 107 ? 18.856 -2.831 -6.471 1.00 80.94 107 GLY A N 1
ATOM 884 C CA . GLY A 1 107 ? 18.050 -3.996 -6.837 1.00 80.94 107 GLY A CA 1
ATOM 885 C C . GLY A 1 107 ? 18.717 -5.317 -6.450 1.00 80.94 107 GLY A C 1
ATOM 886 O O . GLY A 1 107 ? 18.078 -6.164 -5.835 1.00 80.94 107 GLY A O 1
ATOM 887 N N . ILE A 1 108 ? 20.021 -5.472 -6.710 1.00 82.56 108 ILE A N 1
ATOM 888 C CA . ILE A 1 108 ? 20.785 -6.660 -6.283 1.00 82.56 108 ILE A CA 1
ATOM 889 C C . ILE A 1 108 ? 20.747 -6.806 -4.756 1.00 82.56 108 ILE A C 1
ATOM 891 O O . ILE A 1 108 ? 20.492 -7.894 -4.243 1.00 82.56 108 ILE A O 1
ATOM 895 N N . SER A 1 109 ? 20.952 -5.706 -4.026 1.00 82.00 109 SER A N 1
ATOM 896 C CA . SER A 1 109 ? 20.870 -5.707 -2.562 1.00 82.00 109 SER A CA 1
ATOM 897 C C . SER A 1 109 ? 19.473 -6.085 -2.054 1.00 82.00 109 SER A C 1
ATOM 899 O O . SER A 1 109 ? 19.372 -6.760 -1.031 1.00 82.00 109 SER A O 1
ATOM 901 N N . LEU A 1 110 ? 18.408 -5.653 -2.738 1.00 82.31 110 LEU A N 1
ATOM 902 C CA . LEU A 1 110 ? 17.030 -6.004 -2.392 1.00 82.31 110 LEU A CA 1
ATOM 903 C C . LEU A 1 110 ? 16.788 -7.508 -2.571 1.00 82.31 110 LEU A C 1
ATOM 905 O O . LEU A 1 110 ? 16.275 -8.148 -1.661 1.00 82.31 110 LEU A O 1
ATOM 909 N N . CYS A 1 111 ? 17.231 -8.099 -3.685 1.00 79.12 111 CYS A N 1
ATOM 910 C CA . CYS A 1 111 ? 17.089 -9.539 -3.929 1.00 79.12 111 CYS A CA 1
ATOM 911 C C . CYS A 1 111 ? 17.855 -10.397 -2.910 1.00 79.12 111 CYS A C 1
ATOM 913 O O . CYS A 1 111 ? 17.399 -11.473 -2.535 1.00 79.12 111 CYS A O 1
ATOM 915 N N . GLN A 1 112 ? 19.020 -9.930 -2.455 1.00 79.56 112 GLN A N 1
ATOM 916 C CA . GLN A 1 112 ? 19.836 -10.636 -1.461 1.00 79.56 112 GLN A CA 1
ATOM 917 C C . GLN A 1 112 ? 19.264 -10.549 -0.043 1.00 79.56 112 GLN A C 1
ATOM 919 O O . GLN A 1 112 ? 19.608 -11.362 0.814 1.00 79.56 112 GLN A O 1
ATOM 924 N N . ASN A 1 113 ? 18.426 -9.551 0.233 1.00 71.12 113 ASN A N 1
ATOM 925 C CA . ASN A 1 113 ? 17.781 -9.403 1.526 1.00 71.12 113 ASN A CA 1
ATOM 926 C C . ASN A 1 113 ? 16.413 -8.718 1.378 1.00 71.12 113 ASN A C 1
ATOM 928 O O . ASN A 1 113 ? 16.277 -7.532 1.700 1.00 71.12 113 ASN A O 1
ATOM 932 N N . PRO A 1 114 ? 15.394 -9.460 0.917 1.00 62.34 114 PRO A N 1
ATOM 933 C CA . PRO A 1 114 ? 14.078 -8.890 0.634 1.00 62.34 114 PRO A CA 1
ATOM 934 C C . PRO A 1 114 ? 13.356 -8.398 1.902 1.00 62.34 114 PRO A C 1
ATOM 936 O O . PRO A 1 114 ? 12.450 -7.576 1.820 1.00 62.34 114 PRO A O 1
ATOM 939 N N . TYR A 1 115 ? 13.794 -8.837 3.088 1.00 59.62 115 TYR A N 1
ATOM 940 C CA . TYR A 1 115 ? 13.178 -8.530 4.386 1.00 59.62 115 TYR A CA 1
ATOM 941 C C . TYR A 1 115 ? 13.818 -7.347 5.132 1.00 59.62 115 TYR A C 1
ATOM 943 O O . TYR A 1 115 ? 13.383 -7.004 6.232 1.00 59.62 115 TYR A O 1
ATOM 951 N N . LYS A 1 116 ? 14.842 -6.693 4.565 1.00 53.03 116 LYS A N 1
ATOM 952 C CA . LYS A 1 116 ? 15.545 -5.578 5.229 1.00 53.03 116 LYS A CA 1
ATOM 953 C C . LYS A 1 116 ? 14.676 -4.338 5.469 1.00 53.03 116 LYS A C 1
ATOM 955 O O . LYS A 1 116 ? 15.022 -3.539 6.333 1.00 53.03 116 LYS A O 1
ATOM 960 N N . ASN A 1 117 ? 13.559 -4.195 4.752 1.00 49.28 117 ASN A N 1
ATOM 961 C CA . ASN A 1 117 ? 12.726 -2.990 4.787 1.00 49.28 117 ASN A CA 1
ATOM 962 C C . ASN A 1 117 ? 11.459 -3.082 5.647 1.00 49.28 117 ASN A C 1
ATOM 964 O O . ASN A 1 117 ? 10.732 -2.103 5.730 1.00 49.28 117 ASN A O 1
ATOM 968 N N . GLY A 1 118 ? 11.201 -4.179 6.359 1.00 45.66 118 GLY A N 1
ATOM 969 C CA . GLY A 1 118 ? 10.085 -4.215 7.302 1.00 45.66 118 GLY A CA 1
ATOM 970 C C . GLY A 1 118 ? 9.932 -5.580 7.945 1.00 45.66 118 GLY A C 1
ATOM 971 O O . GLY A 1 118 ? 9.877 -6.593 7.252 1.00 45.66 118 GLY A O 1
ATOM 972 N N . LYS A 1 119 ? 9.841 -5.624 9.280 1.00 41.00 119 LYS A N 1
ATOM 973 C CA . LYS A 1 119 ? 9.331 -6.817 9.966 1.00 41.00 119 LYS A CA 1
ATOM 974 C C . LYS A 1 119 ? 7.961 -7.119 9.370 1.00 41.00 119 LYS A C 1
ATOM 976 O O . LYS A 1 119 ? 7.092 -6.252 9.398 1.00 41.00 119 LYS A O 1
ATOM 981 N N . GLN A 1 120 ? 7.803 -8.324 8.841 1.00 41.28 120 GLN A N 1
ATOM 982 C CA . GLN A 1 120 ? 6.564 -8.860 8.298 1.00 41.28 120 GLN A CA 1
ATOM 983 C C . GLN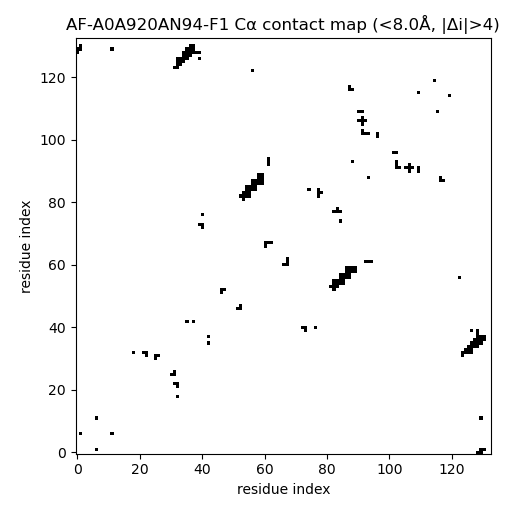 A 1 120 ? 5.484 -8.814 9.389 1.00 41.28 120 GLN A C 1
ATOM 985 O O . GLN A 1 120 ? 5.373 -9.713 10.217 1.00 41.28 120 GLN A O 1
ATOM 990 N N . GLN A 1 121 ? 4.742 -7.712 9.455 1.00 37.88 121 GLN A N 1
ATOM 991 C CA . GLN A 1 121 ? 3.551 -7.592 10.282 1.00 37.88 121 GLN A CA 1
ATOM 992 C C . GLN A 1 121 ? 2.366 -7.826 9.363 1.00 37.88 121 GLN A C 1
ATOM 994 O O . GLN A 1 121 ? 2.290 -7.213 8.306 1.00 37.88 121 GLN A O 1
ATOM 999 N N . ARG A 1 122 ? 1.509 -8.779 9.742 1.00 35.56 122 ARG A N 1
ATOM 1000 C CA . ARG A 1 122 ? 0.322 -9.236 9.006 1.00 35.56 122 ARG A CA 1
ATOM 1001 C C . ARG A 1 122 ? -0.403 -8.061 8.332 1.00 35.56 122 ARG A C 1
ATOM 1003 O O . ARG A 1 122 ? -1.014 -7.249 9.018 1.00 35.56 122 ARG A O 1
ATOM 1010 N N . ILE A 1 123 ? -0.328 -7.986 7.004 1.00 38.31 123 ILE A N 1
ATOM 1011 C CA . ILE A 1 123 ? -0.996 -6.953 6.208 1.00 38.31 123 ILE A CA 1
ATOM 1012 C C . ILE A 1 123 ? -2.286 -7.566 5.660 1.00 38.31 123 ILE A C 1
ATOM 1014 O O . ILE A 1 123 ? -2.238 -8.378 4.742 1.00 38.31 123 ILE A O 1
ATOM 1018 N N . HIS A 1 124 ? -3.433 -7.185 6.222 1.00 40.34 124 HIS A N 1
ATOM 1019 C CA . HIS A 1 124 ? -4.742 -7.388 5.598 1.00 40.34 124 HIS A CA 1
ATOM 1020 C C . HIS A 1 124 ? -5.375 -6.028 5.331 1.00 40.34 124 HIS A C 1
ATOM 1022 O O . HIS A 1 124 ? -6.089 -5.498 6.173 1.00 40.34 124 HIS A O 1
ATOM 1028 N N . LEU A 1 125 ? -5.083 -5.472 4.155 1.00 33.38 125 LEU A N 1
ATOM 1029 C CA . LEU A 1 125 ? -6.068 -4.797 3.310 1.00 33.38 125 LEU A CA 1
ATOM 1030 C C . LEU A 1 125 ? -5.421 -4.536 1.944 1.00 33.38 125 LEU A C 1
ATOM 1032 O O . LEU A 1 125 ? -4.569 -3.664 1.808 1.00 33.38 125 LEU A O 1
ATOM 1036 N N . CYS A 1 126 ? -5.797 -5.320 0.936 1.00 36.91 126 CYS A N 1
ATOM 1037 C CA . CYS A 1 126 ? -5.423 -5.060 -0.449 1.00 36.91 126 CYS A CA 1
ATOM 1038 C C . CYS A 1 126 ? -6.674 -4.532 -1.153 1.00 36.91 126 CYS A C 1
ATOM 1040 O O . CYS A 1 126 ? -7.560 -5.307 -1.494 1.00 36.91 126 CYS A O 1
ATOM 1042 N N . LEU A 1 127 ? -6.782 -3.209 -1.285 1.00 33.53 127 LEU A N 1
ATOM 1043 C CA . LEU A 1 127 ? -7.867 -2.559 -2.015 1.00 33.53 127 LEU A CA 1
ATOM 1044 C C . LEU A 1 127 ? -7.396 -2.309 -3.450 1.00 33.53 127 LEU A C 1
ATOM 1046 O O . LEU A 1 127 ? -6.602 -1.402 -3.698 1.00 33.53 127 LEU A O 1
ATOM 1050 N N . LEU A 1 128 ? -7.883 -3.114 -4.394 1.00 34.38 128 LEU A N 1
ATOM 1051 C CA . LEU A 1 128 ? -7.777 -2.834 -5.824 1.00 34.38 128 LEU A CA 1
ATOM 1052 C C . LEU A 1 128 ? -9.174 -2.636 -6.414 1.00 34.38 128 LEU A C 1
ATOM 1054 O O . LEU A 1 128 ? -10.075 -3.445 -6.203 1.00 34.38 128 LEU A O 1
ATOM 1058 N N . GLN A 1 129 ? -9.301 -1.515 -7.126 1.00 34.44 129 GLN A N 1
ATOM 1059 C CA . GLN A 1 129 ? -10.482 -1.067 -7.853 1.00 34.44 129 GLN A CA 1
ATOM 1060 C C . GLN A 1 129 ? -10.949 -2.103 -8.875 1.00 34.44 129 GLN A C 1
ATOM 1062 O O . GLN A 1 129 ? -10.159 -2.517 -9.720 1.00 34.44 129 GLN A O 1
ATOM 1067 N N . GLN A 1 130 ? -12.257 -2.358 -8.923 1.00 32.66 130 GLN A N 1
ATOM 1068 C CA . GLN A 1 130 ? -12.928 -2.737 -10.166 1.00 32.66 130 GLN A CA 1
ATOM 1069 C C . GLN A 1 130 ? -14.411 -2.365 -10.131 1.00 32.66 130 GLN A C 1
ATOM 1071 O O . GLN A 1 130 ? -15.131 -2.748 -9.215 1.00 32.66 130 GLN A O 1
ATOM 1076 N N . LEU A 1 131 ? -14.880 -1.653 -11.157 1.00 28.83 131 LEU A N 1
ATOM 1077 C CA . LEU A 1 131 ? -16.303 -1.559 -11.473 1.00 28.83 131 LEU A CA 1
ATOM 1078 C C . LEU A 1 131 ? -16.634 -2.635 -12.511 1.00 28.83 131 LEU A C 1
ATOM 1080 O O . LEU A 1 131 ? -16.013 -2.700 -13.573 1.00 28.83 131 LEU A O 1
ATOM 1084 N N . MET A 1 132 ? -17.604 -3.481 -12.163 1.00 37.62 132 MET A N 1
ATOM 1085 C CA . MET A 1 132 ? -18.274 -4.430 -13.048 1.00 37.62 132 MET A CA 1
ATOM 1086 C C . MET A 1 132 ? -19.382 -3.722 -13.841 1.00 37.62 132 MET A C 1
ATOM 1088 O O . MET A 1 132 ? -20.324 -3.222 -13.228 1.00 37.62 132 MET A O 1
ATOM 1092 N N . ARG A 1 133 ? -19.292 -3.737 -15.175 1.00 33.34 133 ARG A N 1
ATOM 1093 C CA . ARG A 1 133 ? -20.351 -3.960 -16.187 1.00 33.34 133 ARG A CA 1
ATOM 1094 C C . ARG A 1 133 ? -19.806 -3.599 -17.564 1.00 33.34 133 ARG A C 1
ATOM 1096 O O . ARG A 1 133 ? -19.180 -2.527 -17.675 1.00 33.34 133 ARG A O 1
#

Secondary structure (DSSP, 8-state):
-TT-TT--HHHHHHHHHHHHHHHHHHGGGT-------S-HHHHHHHHHHHS---EEEEEPP-S-HHHHHHHHHHHHHHHHTT-EEEEE--SS--TT-S-HHHHHHHHHHHHH-TTTT----------------

Nearest PDB structures (foldseek):
  9ise-assembly2_C  TM=4.229E-01  e=2.625E+00  Homo sapiens
  2y4j-assembly1_A  TM=4.644E-01  e=4.448E+00  Rhodothermus marinus
  7cf7-assembly1_A  TM=3.731E-01  e=7.056E+00  Escherichia coli K-12

Radius of gyration: 16.59 Å; Cα contacts (8 Å, |Δi|>4): 109; chains: 1; bounding box: 44×37×36 Å

pLDDT: mean 79.3, std 18.5, range [28.83, 96.75]

Solvent-accessible surface area (backbone atoms only — not comparable to full-atom values): 8371 Å² total; per-residue (Å²): 126,83,88,38,89,92,55,56,73,68,57,53,49,53,53,51,54,51,52,51,52,49,33,61,66,33,54,82,70,83,46,68,68,57,75,41,56,57,58,68,67,60,49,52,51,58,46,48,74,79,39,87,72,58,64,47,74,49,66,56,83,87,82,52,72,68,58,53,52,50,50,52,53,50,50,50,53,27,60,78,68,70,27,46,73,47,70,34,81,75,63,62,71,68,88,90,68,92,46,70,70,56,38,54,54,51,26,54,52,38,73,77,42,77,62,79,82,52,83,89,64,92,81,84,68,60,75,56,70,56,79,91,130